Protein AF-A0A174RPB2-F1 (afdb_monomer)

pLDDT: mean 84.75, std 16.95, range [45.59, 98.12]

Organism: NCBI:txid40520

Foldseek 3Di:
DDFDWDDDPNDTDRPPVLPDDPVLVVVQVVVVVVCQVVLVVVQKHWDDWDDGSSKIWGWIARNPPRDIDIDIGD

Solvent-accessible surface area (backbone atoms only — not comparable to full-atom values): 4439 Å² total; per-residue (Å²): 134,85,86,62,68,45,74,56,95,87,39,81,38,80,50,67,75,60,70,62,50,70,67,53,54,54,49,52,51,52,48,52,53,51,49,42,58,54,30,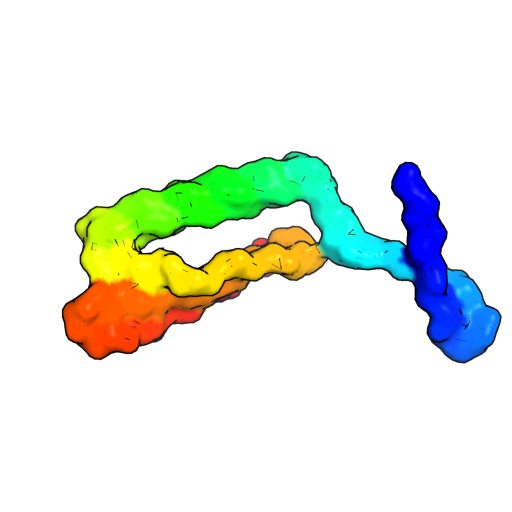49,79,72,52,27,40,65,76,48,80,50,73,56,79,79,25,40,37,36,33,36,33,35,71,83,82,61,49,73,49,78,52,77,43,115

Nearest PDB structures (foldseek):
  3qtt-assembly1_A  TM=4.942E-01  e=2.266E-01  Francisella tularensis subsp. tularensis
  6i0v-assembly1_A  TM=5.710E-01  e=1.019E+00  Drosophila melanogaster
  4p78-assembly1_D  TM=6.302E-01  e=1.394E+00  Yersinia pestis
  2r4e-assembly1_A  TM=8.528E-01  e=3.349E+00  Escherichia coli
  6xbc-assembly2_F  TM=5.567E-01  e=1.580E+00  Streptomyces sviceus ATCC 29083

Radius of gyration: 17.01 Å; Cα contacts (8 Å, |Δi|>4): 92; chains: 1; bounding box: 40×32×42 Å

Secondary structure (DSSP, 8-state):
-PPPEEEETTEEEE--TT---HHHHHHHHHHHHHHHHHHHHTTEEEEEEEE-SS-EEEEEEETTT--EEEEEE-

Structure (mmCIF, N/CA/C/O backbone):
data_AF-A0A174RPB2-F1
#
_entry.id   AF-A0A174RPB2-F1
#
loop_
_atom_site.group_PDB
_atom_site.id
_atom_site.type_symbol
_atom_site.label_atom_id
_atom_site.label_alt_id
_atom_site.label_comp_id
_atom_site.label_asym_id
_atom_site.label_entity_id
_atom_site.label_seq_id
_atom_site.pdbx_PDB_ins_code
_atom_site.Cartn_x
_atom_site.Cartn_y
_atom_site.Cartn_z
_atom_site.occupancy
_atom_site.B_iso_or_equiv
_atom_site.auth_seq_id
_atom_site.auth_comp_id
_atom_site.auth_asym_id
_atom_site.auth_atom_id
_atom_site.pdbx_PDB_model_num
ATOM 1 N N . MET A 1 1 ? 25.889 -6.137 -12.437 1.00 45.59 1 MET A N 1
ATOM 2 C CA . MET A 1 1 ? 24.665 -6.961 -12.383 1.00 45.59 1 MET A CA 1
ATOM 3 C C . MET A 1 1 ? 24.580 -7.716 -13.690 1.00 45.59 1 MET A C 1
ATOM 5 O O . MET A 1 1 ? 24.470 -7.066 -14.721 1.00 45.59 1 MET A O 1
ATOM 9 N N . GLU A 1 2 ? 24.727 -9.036 -13.652 1.00 49.50 2 GLU A N 1
ATOM 10 C CA . GLU A 1 2 ? 24.606 -9.892 -14.835 1.00 49.50 2 GLU A CA 1
ATOM 11 C C . GLU A 1 2 ? 23.140 -9.947 -15.286 1.00 49.50 2 GLU A C 1
ATOM 13 O O . GLU A 1 2 ? 22.235 -10.082 -14.462 1.00 49.50 2 GLU A O 1
ATOM 18 N N . GLU A 1 3 ? 22.895 -9.775 -16.585 1.00 54.16 3 GLU A N 1
ATOM 19 C CA . GLU A 1 3 ? 21.563 -9.942 -17.165 1.00 54.16 3 GLU A CA 1
ATOM 20 C C . GLU A 1 3 ? 21.208 -11.434 -17.191 1.00 54.16 3 GLU A C 1
ATOM 22 O O . GLU A 1 3 ? 21.924 -12.247 -17.776 1.00 54.16 3 GLU A O 1
ATOM 27 N N . LEU A 1 4 ? 20.099 -11.798 -16.546 1.00 54.25 4 LEU A N 1
ATOM 28 C CA . LEU A 1 4 ? 19.566 -13.157 -16.561 1.00 54.25 4 LEU A CA 1
ATOM 29 C C . LEU A 1 4 ? 18.681 -13.340 -17.800 1.00 54.25 4 LEU A C 1
ATOM 31 O O . LEU A 1 4 ? 17.845 -12.497 -18.116 1.00 54.25 4 LEU A O 1
ATOM 35 N N . TYR A 1 5 ? 18.855 -14.454 -18.503 1.00 57.19 5 TYR A N 1
ATOM 36 C CA . TYR A 1 5 ? 18.093 -14.785 -19.706 1.00 57.19 5 TYR A CA 1
ATOM 37 C C . TYR A 1 5 ? 17.223 -16.020 -19.455 1.00 57.19 5 TYR A C 1
ATOM 39 O O . TYR A 1 5 ? 17.713 -17.029 -18.942 1.00 57.19 5 TYR A O 1
ATOM 47 N N . ARG A 1 6 ? 15.946 -15.982 -19.860 1.00 59.44 6 ARG A N 1
ATOM 48 C CA . ARG A 1 6 ? 15.064 -17.163 -19.863 1.00 59.44 6 ARG A CA 1
ATOM 49 C C . ARG A 1 6 ? 15.061 -17.809 -21.246 1.00 59.44 6 ARG A C 1
ATOM 51 O O . ARG A 1 6 ? 15.135 -17.129 -22.266 1.00 59.44 6 ARG A O 1
ATOM 58 N N . LYS A 1 7 ? 14.955 -19.139 -21.305 1.00 62.34 7 LYS A N 1
ATOM 59 C CA . LYS A 1 7 ? 14.782 -19.874 -22.569 1.00 62.34 7 LYS A CA 1
ATOM 60 C C . LYS A 1 7 ? 13.318 -20.258 -22.755 1.00 62.34 7 LYS A C 1
ATOM 62 O O . LYS A 1 7 ? 12.754 -20.935 -21.902 1.00 62.34 7 LYS A O 1
ATOM 67 N N . TYR A 1 8 ? 12.735 -19.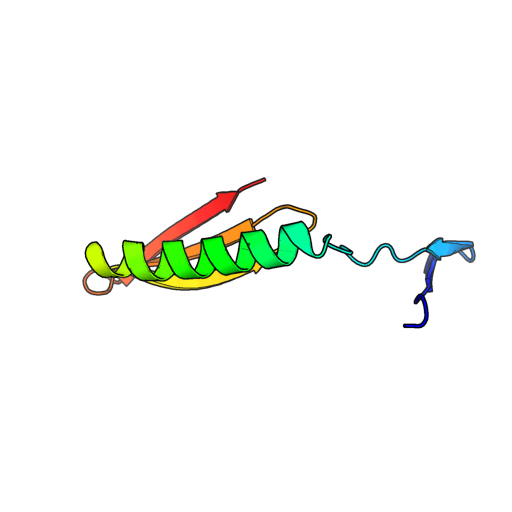883 -23.890 1.00 52.03 8 TYR A N 1
ATOM 68 C CA . TYR A 1 8 ? 11.408 -20.332 -24.320 1.00 52.03 8 TYR A CA 1
ATOM 69 C C . TYR A 1 8 ? 11.505 -20.866 -25.750 1.00 52.03 8 TYR A C 1
ATOM 71 O O . TYR A 1 8 ? 12.036 -20.192 -26.632 1.00 52.03 8 TYR A O 1
ATOM 79 N N . GLN A 1 9 ? 11.053 -22.105 -25.974 1.00 72.62 9 GLN A N 1
ATOM 80 C CA . GLN A 1 9 ? 11.161 -22.806 -27.267 1.00 72.62 9 GLN A CA 1
ATOM 81 C C . GLN A 1 9 ? 12.574 -22.768 -27.889 1.00 72.62 9 GLN A C 1
ATOM 83 O O . GLN A 1 9 ? 12.747 -22.565 -29.087 1.00 72.62 9 GLN A O 1
ATOM 88 N N . GLY A 1 10 ? 13.611 -22.915 -27.060 1.00 73.19 10 GLY A N 1
ATOM 89 C CA . GLY A 1 10 ? 15.005 -22.915 -27.517 1.00 73.19 10 GLY A CA 1
ATOM 90 C C . GLY A 1 10 ? 15.563 -21.544 -27.914 1.00 73.19 10 GLY A C 1
ATOM 91 O O . GLY A 1 10 ? 16.761 -21.442 -28.167 1.00 73.19 10 GLY A O 1
ATOM 92 N N . LYS A 1 11 ? 14.750 -20.481 -27.909 1.00 63.59 11 LYS A N 1
ATOM 93 C CA . LYS A 1 11 ? 15.212 -19.104 -28.099 1.00 63.59 11 LYS A CA 1
ATOM 94 C C . LYS A 1 11 ? 15.536 -18.474 -26.751 1.00 63.59 11 LYS A C 1
ATOM 96 O O . LYS A 1 11 ? 14.775 -18.597 -25.789 1.00 63.59 11 LYS A O 1
ATOM 101 N N . THR A 1 12 ? 16.677 -17.799 -26.693 1.00 61.47 12 THR A N 1
ATOM 102 C CA . THR A 1 12 ? 17.034 -16.939 -25.567 1.00 61.47 12 THR A CA 1
ATOM 103 C C . THR A 1 12 ? 16.140 -15.707 -25.624 1.00 61.47 12 THR A C 1
ATOM 105 O O . THR A 1 12 ? 16.225 -14.924 -26.568 1.00 61.47 12 THR A O 1
ATOM 108 N N . ILE A 1 13 ? 15.264 -15.552 -24.639 1.00 61.53 13 ILE A N 1
ATOM 109 C CA . ILE A 1 13 ? 14.462 -14.349 -24.454 1.00 61.53 13 ILE A CA 1
ATOM 110 C C . ILE A 1 13 ? 15.127 -13.557 -23.335 1.00 61.53 13 ILE A C 1
ATOM 112 O O . ILE A 1 13 ? 15.451 -14.111 -22.279 1.00 61.53 13 ILE A O 1
ATOM 116 N N . LYS A 1 14 ? 15.366 -12.266 -23.579 1.00 57.56 14 LYS A N 1
ATOM 117 C CA . LYS A 1 14 ? 15.775 -11.354 -22.514 1.00 57.56 14 LYS A CA 1
ATOM 118 C C . LYS A 1 14 ? 14.676 -11.381 -21.458 1.00 57.56 14 LYS A C 1
ATOM 120 O O . LYS A 1 14 ? 13.536 -11.033 -21.753 1.00 57.56 14 LYS A O 1
ATOM 125 N N . ASP A 1 15 ? 14.997 -11.874 -20.268 1.00 52.56 15 ASP A N 1
ATOM 126 C CA . ASP A 1 15 ? 14.064 -11.782 -19.158 1.00 52.56 15 ASP A CA 1
ATOM 127 C C . ASP A 1 15 ? 14.062 -10.320 -18.724 1.00 52.56 15 ASP A C 1
ATOM 129 O O . ASP A 1 15 ? 15.012 -9.841 -18.106 1.00 52.56 15 ASP A O 1
ATOM 133 N N . ASP A 1 16 ? 13.030 -9.584 -19.127 1.00 52.88 16 ASP A N 1
ATOM 134 C CA . ASP A 1 16 ? 12.914 -8.158 -18.813 1.00 52.88 16 ASP A CA 1
ATOM 135 C C . ASP A 1 16 ? 12.518 -7.918 -17.347 1.00 52.88 16 ASP A C 1
ATOM 137 O O . ASP A 1 16 ? 12.349 -6.777 -16.923 1.00 52.88 16 ASP A O 1
ATOM 141 N N . TYR A 1 17 ? 12.381 -8.998 -16.563 1.00 49.34 17 TYR A N 1
ATOM 142 C CA . TYR A 1 17 ? 12.339 -9.032 -15.100 1.00 49.34 17 TYR A CA 1
ATOM 143 C C . TYR A 1 17 ? 11.403 -8.031 -14.413 1.00 49.34 17 TYR A C 1
ATOM 145 O O . TYR A 1 17 ? 11.624 -7.733 -13.244 1.00 49.34 17 TYR A O 1
ATOM 153 N N . GLY A 1 18 ? 10.387 -7.481 -15.090 1.00 53.28 18 GLY A N 1
ATOM 154 C CA . GLY A 1 18 ? 9.632 -6.360 -14.518 1.00 53.28 18 GLY A CA 1
ATOM 155 C C . GLY A 1 18 ? 10.582 -5.288 -13.978 1.00 53.28 18 GLY A C 1
ATOM 156 O O . GLY A 1 18 ? 10.436 -4.852 -12.836 1.00 53.28 18 GLY A O 1
ATOM 157 N N . LYS A 1 19 ? 11.646 -4.979 -14.735 1.00 60.28 19 LYS A N 1
ATOM 158 C CA . LYS A 1 19 ? 12.716 -4.086 -14.299 1.00 60.28 19 LYS A CA 1
ATOM 159 C C . LYS A 1 19 ? 12.156 -2.671 -14.229 1.00 60.28 19 LYS A C 1
ATOM 161 O O . LYS A 1 19 ? 12.230 -1.894 -15.176 1.00 60.28 19 LYS A O 1
ATOM 166 N N . ASN A 1 20 ? 11.557 -2.369 -13.090 1.00 72.88 20 ASN A N 1
ATOM 167 C CA . ASN A 1 20 ? 11.049 -1.052 -12.793 1.00 72.88 20 ASN A CA 1
ATOM 168 C C . ASN A 1 20 ? 12.223 -0.076 -12.732 1.00 72.88 20 ASN A C 1
ATOM 170 O O . ASN A 1 20 ? 13.285 -0.390 -12.180 1.00 72.88 20 ASN A O 1
ATOM 174 N N . SER A 1 21 ? 12.036 1.105 -13.316 1.00 83.62 21 SER A N 1
ATOM 175 C CA . SER A 1 21 ? 13.014 2.179 -13.199 1.00 83.62 21 SER A CA 1
ATOM 176 C C . SER A 1 21 ? 13.240 2.532 -11.724 1.00 83.62 21 SER A C 1
ATOM 178 O O . SER A 1 21 ? 12.372 2.311 -10.869 1.00 83.62 21 SER A O 1
ATOM 180 N N . LYS A 1 22 ? 14.416 3.082 -11.397 1.00 87.38 22 LYS A N 1
ATOM 181 C CA . LYS A 1 2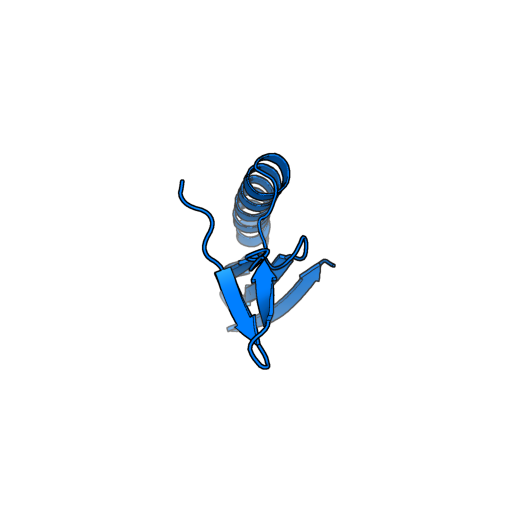2 ? 14.696 3.521 -10.022 1.00 87.38 22 LYS A CA 1
ATOM 182 C C . LYS A 1 22 ? 13.657 4.558 -9.584 1.00 87.38 22 LYS A C 1
ATOM 184 O O . LYS A 1 22 ? 13.185 4.520 -8.454 1.00 87.38 22 LYS A O 1
ATOM 189 N N . GLU A 1 23 ? 13.268 5.424 -10.509 1.00 91.06 23 GLU A N 1
ATOM 190 C CA . GLU A 1 23 ? 12.257 6.457 -10.346 1.00 91.06 23 GLU A CA 1
ATOM 191 C C . GLU A 1 23 ? 10.903 5.855 -9.961 1.00 91.06 23 GLU A C 1
ATOM 193 O O . GLU A 1 23 ? 10.265 6.339 -9.028 1.00 91.06 23 GLU A O 1
ATOM 198 N N . PHE A 1 24 ? 10.481 4.767 -10.616 1.00 91.06 24 PHE A N 1
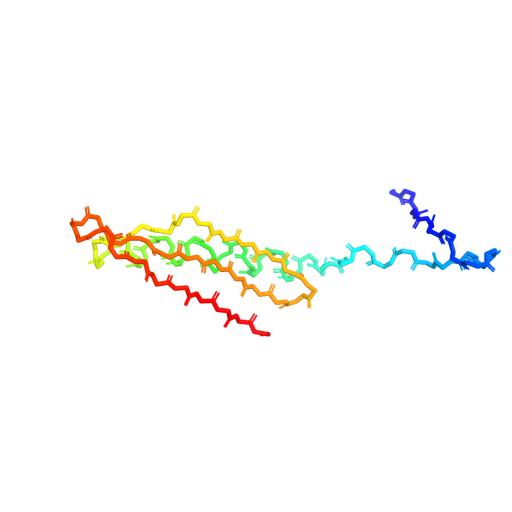ATOM 199 C CA . PHE A 1 24 ? 9.242 4.084 -10.253 1.00 91.06 24 PHE A CA 1
ATOM 200 C C . PHE A 1 24 ? 9.331 3.431 -8.874 1.00 91.06 24 PHE A C 1
ATOM 202 O O . PHE A 1 24 ? 8.395 3.525 -8.086 1.00 91.06 24 PHE A O 1
ATOM 209 N N . ILE A 1 25 ? 10.457 2.790 -8.553 1.00 91.25 25 ILE A N 1
ATOM 210 C CA . ILE A 1 25 ? 10.659 2.167 -7.239 1.00 91.25 25 ILE A CA 1
ATOM 211 C C . ILE A 1 25 ? 10.619 3.226 -6.129 1.00 91.25 25 ILE A C 1
ATOM 213 O O . ILE A 1 25 ? 9.970 3.020 -5.101 1.00 91.25 25 ILE A O 1
ATOM 217 N N . ASP A 1 26 ? 11.287 4.362 -6.324 1.00 95.25 26 ASP A N 1
ATOM 218 C CA . ASP A 1 26 ? 11.272 5.481 -5.379 1.00 95.25 26 ASP A CA 1
ATOM 219 C C . ASP A 1 26 ? 9.845 6.033 -5.216 1.00 95.25 26 ASP A C 1
ATOM 221 O O . ASP A 1 26 ? 9.360 6.173 -4.090 1.00 95.25 26 ASP A O 1
ATOM 225 N N . PHE A 1 27 ? 9.136 6.247 -6.329 1.00 95.31 27 PHE A N 1
ATOM 226 C CA . PHE A 1 27 ? 7.744 6.693 -6.339 1.00 95.31 27 PHE A CA 1
ATOM 227 C C . PHE A 1 27 ? 6.815 5.727 -5.591 1.00 95.31 27 PHE A C 1
ATOM 229 O O . PHE A 1 27 ? 6.074 6.145 -4.699 1.00 95.31 27 PHE A O 1
ATOM 236 N N . ALA A 1 28 ? 6.885 4.428 -5.885 1.00 95.56 28 ALA A N 1
ATOM 237 C CA . ALA A 1 28 ? 6.068 3.408 -5.235 1.00 95.56 28 ALA A CA 1
ATOM 238 C C . ALA A 1 28 ? 6.348 3.330 -3.724 1.00 95.56 28 ALA A C 1
ATOM 240 O O . ALA A 1 28 ? 5.429 3.173 -2.914 1.00 95.56 28 ALA A O 1
ATOM 241 N N . ASN A 1 29 ? 7.608 3.502 -3.313 1.00 96.38 29 ASN A N 1
ATOM 242 C CA . ASN A 1 29 ? 7.982 3.556 -1.901 1.00 96.38 29 ASN A CA 1
ATOM 243 C C . ASN A 1 29 ? 7.389 4.776 -1.187 1.00 96.38 29 ASN A C 1
ATOM 245 O O . ASN A 1 29 ? 6.883 4.646 -0.065 1.00 96.38 29 ASN A O 1
ATOM 249 N N . ASP A 1 30 ? 7.423 5.949 -1.812 1.00 97.81 30 ASP A N 1
ATOM 250 C CA . ASP A 1 30 ? 6.840 7.162 -1.239 1.00 97.81 30 ASP A CA 1
ATOM 251 C C . ASP A 1 30 ? 5.310 7.117 -1.223 1.00 97.81 30 ASP A C 1
ATOM 253 O O . ASP A 1 30 ? 4.682 7.528 -0.235 1.00 97.81 30 ASP A O 1
ATOM 257 N N . MET A 1 31 ? 4.701 6.502 -2.236 1.00 96.50 31 MET A N 1
ATOM 258 C CA . MET A 1 31 ? 3.272 6.215 -2.255 1.00 96.50 31 MET A CA 1
ATOM 259 C C . MET A 1 31 ? 2.882 5.281 -1.105 1.00 96.50 31 MET A C 1
ATOM 261 O O . MET A 1 31 ? 1.984 5.610 -0.327 1.00 96.50 31 MET A O 1
ATOM 265 N N . LYS A 1 32 ? 3.602 4.169 -0.908 1.00 97.69 32 LYS A N 1
ATOM 266 C CA . LYS A 1 32 ? 3.378 3.233 0.205 1.00 97.69 32 LYS A CA 1
ATOM 267 C C . LYS A 1 32 ? 3.451 3.926 1.568 1.00 97.69 32 LYS A C 1
ATOM 269 O O . LYS A 1 32 ? 2.587 3.694 2.420 1.00 97.69 32 LYS A O 1
ATOM 274 N N . LYS A 1 33 ? 4.455 4.785 1.793 1.00 98.00 33 LYS A N 1
ATOM 275 C CA . LYS A 1 33 ? 4.584 5.572 3.039 1.00 98.00 33 LYS A CA 1
ATOM 276 C C . LYS A 1 33 ? 3.375 6.486 3.239 1.00 98.00 33 LYS A C 1
ATOM 278 O O . LYS A 1 33 ? 2.772 6.478 4.314 1.00 98.00 33 LYS A O 1
ATOM 283 N N . SER A 1 34 ? 2.996 7.224 2.199 1.00 97.19 34 SER A N 1
ATOM 284 C CA . SER A 1 34 ? 1.877 8.171 2.231 1.00 97.19 34 SER A CA 1
ATOM 285 C C . SER A 1 34 ? 0.543 7.469 2.485 1.00 97.19 34 SER A C 1
ATOM 287 O O . SER A 1 34 ? -0.228 7.891 3.348 1.00 97.19 34 SER A O 1
ATOM 289 N N . MET A 1 35 ? 0.297 6.345 1.808 1.00 97.06 35 MET A N 1
ATOM 290 C CA . MET A 1 35 ? -0.886 5.508 2.008 1.00 97.06 35 MET A CA 1
ATOM 291 C C . MET A 1 35 ? -0.958 4.968 3.433 1.00 97.06 35 MET A C 1
ATOM 293 O O . MET A 1 35 ? -2.017 5.030 4.049 1.00 97.06 35 MET A O 1
ATOM 297 N N . LYS A 1 36 ? 0.158 4.489 3.997 1.00 97.38 36 LYS A N 1
ATOM 298 C CA . LYS A 1 36 ? 0.201 4.000 5.382 1.00 97.38 36 LYS A CA 1
ATOM 299 C C . LYS A 1 36 ? -0.149 5.099 6.392 1.00 97.38 36 LYS A C 1
ATOM 301 O O . LYS A 1 36 ? -0.946 4.850 7.294 1.00 97.38 36 LYS A O 1
ATOM 306 N N . ILE A 1 37 ? 0.426 6.296 6.242 1.00 97.44 37 ILE A N 1
ATOM 307 C CA . ILE A 1 37 ? 0.170 7.439 7.136 1.00 97.44 37 ILE A CA 1
ATOM 308 C C . ILE A 1 37 ? -1.285 7.898 7.027 1.00 97.44 37 ILE A C 1
ATOM 310 O O . ILE A 1 37 ? -1.943 8.103 8.045 1.00 97.44 37 ILE A O 1
ATOM 314 N N . ASN A 1 38 ? -1.805 8.045 5.808 1.00 96.25 38 ASN A N 1
ATOM 315 C CA . ASN A 1 38 ? -3.174 8.510 5.609 1.00 96.25 38 ASN A CA 1
ATOM 316 C C . ASN A 1 38 ? -4.201 7.464 6.044 1.00 96.25 38 ASN A C 1
ATOM 318 O O . ASN A 1 38 ? -5.166 7.831 6.701 1.00 96.25 38 ASN A O 1
ATOM 322 N N . ALA A 1 39 ? -3.972 6.174 5.783 1.00 96.19 39 ALA A N 1
ATOM 323 C CA . ALA A 1 39 ? -4.842 5.101 6.262 1.00 96.19 39 ALA A CA 1
ATOM 324 C C . ALA A 1 39 ? -5.007 5.131 7.788 1.00 96.19 39 ALA A C 1
ATOM 326 O O . ALA A 1 39 ? -6.129 5.026 8.281 1.00 96.19 39 ALA A O 1
ATOM 327 N N . ALA A 1 40 ? -3.917 5.365 8.528 1.00 95.38 40 ALA A N 1
ATOM 328 C CA . ALA A 1 40 ? -3.962 5.446 9.985 1.00 95.38 40 ALA A CA 1
ATOM 329 C C . ALA A 1 40 ? -4.883 6.572 10.495 1.00 95.38 40 ALA A C 1
ATOM 331 O O . ALA A 1 40 ? -5.553 6.383 11.508 1.00 95.38 40 ALA A O 1
ATOM 332 N N . LYS A 1 41 ? -4.986 7.702 9.775 1.00 96.19 41 LYS A N 1
ATOM 333 C CA . LYS A 1 41 ? -5.903 8.812 10.119 1.00 96.19 41 LYS A CA 1
ATOM 334 C C . LYS A 1 41 ? -7.380 8.409 10.052 1.00 96.19 41 LYS A C 1
ATOM 336 O O . LYS A 1 41 ? -8.200 9.029 10.715 1.00 96.19 41 LYS A O 1
ATOM 341 N N . TYR A 1 42 ? -7.704 7.378 9.275 1.00 94.75 42 TYR A N 1
ATOM 342 C CA . TYR A 1 42 ? -9.061 6.855 9.097 1.00 94.75 42 TYR A CA 1
ATOM 343 C C . TYR A 1 42 ? -9.295 5.536 9.849 1.00 94.75 42 TYR A C 1
ATOM 345 O O . TYR A 1 42 ? -10.249 4.826 9.551 1.00 94.75 42 TYR A O 1
ATOM 353 N N . GLY A 1 43 ? -8.411 5.152 10.779 1.00 96.31 43 GLY A N 1
ATOM 354 C CA . GLY A 1 43 ? -8.533 3.873 11.491 1.00 96.31 43 GLY A CA 1
ATOM 355 C C . GLY A 1 43 ? -8.294 2.641 10.604 1.00 96.31 43 GLY A C 1
ATOM 356 O O . GLY A 1 43 ? -8.630 1.520 10.987 1.00 96.31 43 GLY A O 1
ATOM 357 N N . LEU A 1 44 ? -7.688 2.825 9.430 1.00 97.38 44 LEU A N 1
ATOM 358 C CA . LEU A 1 44 ? -7.343 1.757 8.498 1.00 97.38 44 LEU A CA 1
ATOM 359 C C . LEU A 1 44 ? -5.863 1.384 8.630 1.00 97.38 44 LEU A C 1
ATOM 361 O O . LEU A 1 44 ? -5.008 2.198 8.983 1.00 97.38 44 LEU A O 1
ATOM 365 N N . ARG A 1 45 ? -5.530 0.145 8.273 1.00 97.50 45 ARG A N 1
ATOM 366 C CA . ARG A 1 45 ? -4.149 -0.338 8.193 1.00 97.50 45 ARG A CA 1
ATOM 367 C C . ARG A 1 45 ? -3.861 -0.899 6.810 1.00 97.50 45 ARG A C 1
ATOM 369 O O . ARG A 1 45 ? -4.543 -1.818 6.368 1.00 97.50 45 ARG A O 1
ATOM 376 N N . LEU A 1 46 ? -2.821 -0.381 6.160 1.00 97.88 46 LEU A N 1
ATOM 377 C CA . LEU A 1 46 ? -2.260 -0.980 4.948 1.00 97.88 46 LEU A CA 1
ATOM 378 C C . LEU A 1 46 ? -1.625 -2.328 5.309 1.00 97.88 46 LEU A C 1
ATOM 380 O O . LEU A 1 46 ? -0.728 -2.364 6.154 1.00 97.88 46 LEU A O 1
ATOM 384 N N . ILE A 1 47 ? -2.108 -3.418 4.711 1.00 97.44 47 ILE A N 1
ATOM 385 C CA . ILE A 1 47 ? -1.626 -4.777 5.004 1.00 97.44 47 ILE A CA 1
ATOM 386 C C . ILE A 1 47 ? -0.577 -5.205 3.985 1.00 97.44 47 ILE A C 1
ATOM 388 O O . ILE A 1 47 ? 0.536 -5.559 4.365 1.00 97.44 47 ILE A O 1
ATOM 392 N N . THR A 1 48 ? -0.922 -5.095 2.705 1.00 96.25 48 THR A N 1
ATOM 393 C CA . THR A 1 48 ? -0.052 -5.456 1.586 1.00 96.25 48 THR A CA 1
ATOM 394 C C . THR A 1 48 ? 0.035 -4.287 0.619 1.00 96.25 48 THR A C 1
ATOM 396 O O . THR A 1 48 ? -0.944 -3.569 0.416 1.00 96.25 48 THR A O 1
ATOM 399 N N . PHE A 1 49 ? 1.224 -4.100 0.055 1.00 97.1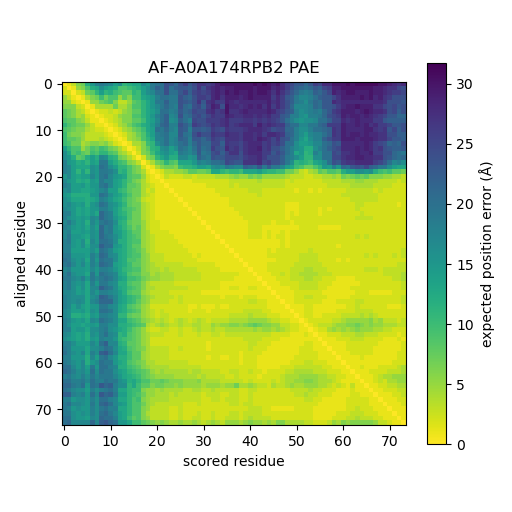2 49 PHE A N 1
ATOM 400 C CA . PHE A 1 49 ? 1.507 -3.180 -1.038 1.00 97.12 49 PHE A CA 1
ATOM 401 C C . PHE A 1 49 ? 2.540 -3.862 -1.930 1.00 97.12 49 PHE A C 1
ATOM 403 O O . PHE A 1 49 ? 3.655 -4.129 -1.467 1.00 97.12 49 PHE A O 1
ATOM 410 N N . GLU A 1 50 ? 2.156 -4.145 -3.165 1.00 92.75 50 GLU A N 1
ATOM 411 C CA . GLU A 1 50 ? 2.950 -4.846 -4.169 1.00 92.75 50 GLU A CA 1
ATOM 412 C C . GLU A 1 50 ? 3.058 -3.996 -5.435 1.00 92.75 50 GLU A C 1
ATOM 414 O O . GLU A 1 50 ? 2.178 -3.194 -5.748 1.00 92.75 50 GLU A O 1
ATOM 419 N N . THR A 1 51 ? 4.169 -4.165 -6.145 1.00 90.50 51 THR A N 1
ATOM 420 C CA . THR A 1 51 ? 4.477 -3.460 -7.392 1.00 90.50 51 THR A CA 1
ATOM 421 C C . THR A 1 51 ? 4.614 -4.472 -8.522 1.00 90.50 51 THR A C 1
ATOM 423 O O . THR A 1 51 ? 5.383 -5.427 -8.385 1.00 90.50 51 THR A O 1
ATOM 426 N N . GLY A 1 52 ? 3.897 -4.249 -9.621 1.00 83.50 52 GLY A N 1
ATOM 427 C CA . GLY A 1 52 ? 3.988 -5.003 -10.870 1.00 83.50 52 GLY A CA 1
ATOM 428 C C . GLY A 1 52 ? 4.897 -4.318 -11.894 1.00 83.50 52 GLY A C 1
ATOM 429 O O . GLY A 1 52 ? 5.879 -3.667 -11.527 1.00 83.50 52 GLY A O 1
ATOM 430 N N . HIS A 1 53 ? 4.568 -4.473 -13.180 1.00 84.38 53 HIS A N 1
ATOM 431 C CA . HIS A 1 53 ? 5.253 -3.808 -14.290 1.00 84.38 53 HIS A CA 1
ATOM 432 C C . HIS A 1 53 ? 4.685 -2.391 -14.446 1.00 84.38 53 HIS A C 1
ATOM 434 O O . HIS A 1 53 ? 3.821 -2.157 -15.278 1.00 84.38 53 HIS A O 1
ATOM 440 N N . TYR A 1 54 ? 5.148 -1.464 -13.609 1.00 83.88 54 TYR A N 1
ATOM 441 C CA . TYR A 1 54 ? 4.583 -0.116 -13.436 1.00 83.88 54 TYR A CA 1
ATOM 442 C C . TYR A 1 54 ? 3.180 -0.032 -12.802 1.00 83.88 54 TYR A C 1
ATOM 444 O O . TYR A 1 54 ? 2.754 1.063 -12.450 1.00 83.88 54 TYR A O 1
ATOM 452 N N . ASP A 1 55 ? 2.532 -1.161 -12.512 1.00 89.38 55 ASP A N 1
ATOM 453 C CA . ASP A 1 55 ? 1.311 -1.194 -11.699 1.00 89.38 55 ASP A CA 1
ATOM 454 C C . ASP A 1 55 ? 1.616 -1.247 -10.189 1.00 89.38 55 ASP A C 1
ATOM 456 O O . ASP A 1 55 ? 2.671 -1.725 -9.748 1.00 89.38 55 ASP A O 1
ATOM 460 N N . MET A 1 56 ? 0.652 -0.847 -9.359 1.00 93.94 56 MET A N 1
ATOM 461 C CA . MET A 1 56 ? 0.684 -1.0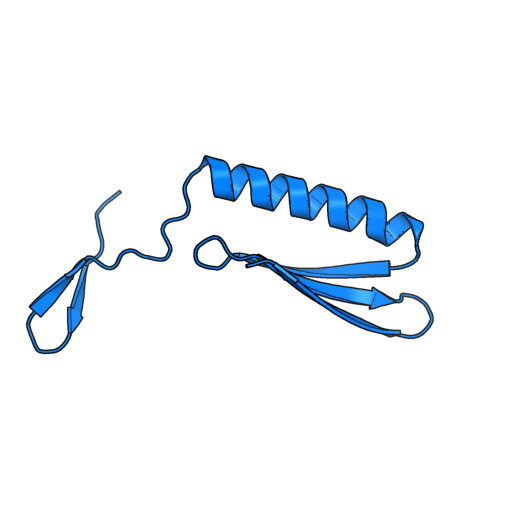18 -7.902 1.00 93.94 56 MET A CA 1
ATOM 462 C C . MET A 1 56 ? -0.637 -1.575 -7.385 1.00 93.94 56 MET A C 1
ATOM 464 O O . MET A 1 56 ? -1.719 -1.163 -7.801 1.00 93.94 56 MET A O 1
ATOM 468 N N . CYS A 1 57 ? -0.576 -2.475 -6.412 1.00 95.94 57 CYS A N 1
ATOM 469 C CA . CYS A 1 57 ? -1.775 -3.045 -5.811 1.00 95.94 57 CYS A CA 1
ATOM 470 C C . CYS A 1 57 ? -1.597 -3.329 -4.325 1.00 95.94 57 CYS A C 1
ATOM 472 O O . CYS A 1 57 ? -0.496 -3.301 -3.768 1.00 95.94 57 CYS A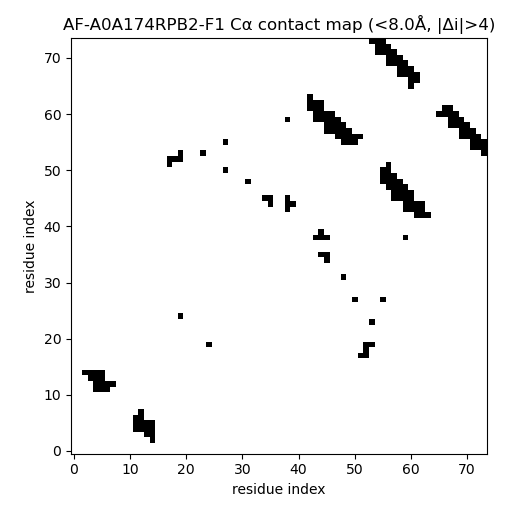 O 1
ATOM 474 N N . GLY A 1 58 ? -2.712 -3.585 -3.655 1.00 97.25 58 GLY A N 1
ATOM 475 C CA . GLY A 1 58 ? -2.699 -3.930 -2.248 1.00 97.25 58 GLY A CA 1
ATOM 476 C C . GLY A 1 58 ? -4.073 -3.833 -1.623 1.00 97.25 58 GLY A C 1
ATOM 477 O O . GLY A 1 58 ? -5.096 -3.719 -2.299 1.00 97.25 58 GLY A O 1
ATOM 478 N N . TYR A 1 59 ? -4.097 -3.877 -0.297 1.00 97.75 59 TYR A N 1
ATOM 479 C CA . TYR A 1 59 ? -5.343 -3.724 0.433 1.00 97.75 59 TYR A CA 1
ATOM 480 C C . TYR A 1 59 ? -5.148 -3.141 1.825 1.00 97.75 59 TYR A C 1
ATOM 482 O O . TYR A 1 59 ? -4.132 -3.337 2.506 1.00 97.75 59 TYR A O 1
ATOM 490 N N . PHE A 1 60 ? -6.187 -2.441 2.254 1.00 98.12 60 PHE A N 1
ATOM 491 C CA . PHE A 1 60 ? -6.353 -1.935 3.601 1.00 98.12 60 PHE A CA 1
ATOM 492 C C . PHE A 1 60 ? -7.300 -2.835 4.380 1.00 98.12 60 PHE A C 1
ATOM 494 O O . PHE A 1 60 ? -8.221 -3.433 3.821 1.00 98.12 60 PHE A O 1
ATOM 501 N N . LYS A 1 61 ? -7.098 -2.889 5.692 1.00 98.12 61 LYS A N 1
ATOM 502 C CA . LYS A 1 61 ? -8.025 -3.504 6.634 1.00 98.12 61 LYS A CA 1
ATOM 503 C C . LYS A 1 61 ? -8.465 -2.471 7.657 1.00 98.12 61 LYS A C 1
ATOM 505 O O . LYS A 1 61 ? -7.622 -1.799 8.250 1.00 98.12 61 LYS A O 1
ATOM 510 N N . ASP A 1 62 ? -9.767 -2.381 7.867 1.00 97.62 62 ASP A N 1
ATOM 511 C CA . ASP A 1 62 ? -10.364 -1.596 8.938 1.00 97.62 62 ASP A CA 1
ATOM 512 C C . ASP A 1 62 ? -10.024 -2.224 10.298 1.00 97.62 62 ASP A C 1
ATOM 514 O O . ASP A 1 62 ? -10.142 -3.443 10.491 1.00 97.62 62 ASP A O 1
ATOM 518 N N . ASN A 1 63 ? -9.536 -1.408 11.233 1.00 94.62 63 ASN A N 1
ATOM 519 C CA . ASN A 1 63 ? -9.097 -1.901 12.532 1.00 94.62 63 ASN A CA 1
ATOM 520 C C . ASN A 1 63 ? -10.262 -2.347 13.425 1.00 94.62 63 ASN A C 1
ATOM 522 O O . ASN A 1 63 ? -10.064 -3.265 14.223 1.00 94.62 63 ASN A O 1
ATOM 526 N N . GLU A 1 64 ? -11.451 -1.772 13.275 1.00 95.69 64 GLU A N 1
ATOM 527 C CA . GLU A 1 64 ? -12.643 -2.080 14.067 1.00 95.69 64 GLU A CA 1
ATOM 528 C C . GLU A 1 64 ? -13.456 -3.190 13.404 1.00 95.69 64 GLU A C 1
ATOM 530 O O . GLU A 1 64 ? -13.587 -4.290 13.943 1.00 95.69 64 GLU A O 1
ATOM 535 N N . THR A 1 65 ? -13.939 -2.938 12.187 1.00 96.69 65 THR A N 1
ATOM 536 C CA . THR A 1 65 ? -14.898 -3.808 11.491 1.00 96.69 65 THR A CA 1
ATOM 537 C C . THR A 1 65 ? -14.239 -4.992 10.794 1.00 96.69 65 THR A C 1
ATOM 539 O O . THR A 1 65 ? -14.924 -5.912 10.351 1.00 96.69 65 THR A O 1
ATOM 542 N N . LYS A 1 66 ? -12.904 -4.976 10.664 1.00 93.56 66 LYS A N 1
ATOM 543 C CA . LYS A 1 66 ? -12.101 -5.974 9.935 1.00 93.56 66 LYS A CA 1
ATOM 544 C C . LYS A 1 66 ? -12.431 -6.085 8.444 1.00 93.56 66 LYS A C 1
ATOM 546 O O . LYS A 1 66 ? -11.868 -6.966 7.788 1.00 93.56 66 LYS A O 1
ATOM 551 N N . LYS A 1 67 ? -13.276 -5.196 7.911 1.00 96.88 67 LYS A N 1
ATOM 552 C CA . LYS A 1 67 ? -13.561 -5.085 6.480 1.00 96.88 67 LYS A CA 1
ATOM 553 C C . LYS A 1 67 ? -12.281 -4.780 5.711 1.00 96.88 67 LYS A C 1
ATOM 555 O O . LYS A 1 67 ? -11.350 -4.164 6.234 1.00 96.88 67 LYS A O 1
ATOM 560 N N . VAL A 1 68 ? -12.247 -5.239 4.469 1.00 97.06 68 VAL A N 1
ATOM 561 C CA . VAL A 1 68 ? -11.094 -5.110 3.581 1.00 97.06 68 VAL A CA 1
ATOM 562 C C . VAL A 1 68 ? -11.480 -4.249 2.387 1.00 97.06 68 VAL A C 1
ATOM 564 O O . VAL A 1 68 ? -12.567 -4.405 1.837 1.00 97.06 68 VAL A O 1
ATOM 567 N N . CYS A 1 69 ? -10.580 -3.352 1.994 1.00 95.38 69 CYS A N 1
ATOM 568 C CA . CYS A 1 69 ? -10.684 -2.554 0.778 1.00 95.38 69 CYS A CA 1
ATOM 569 C C . CYS 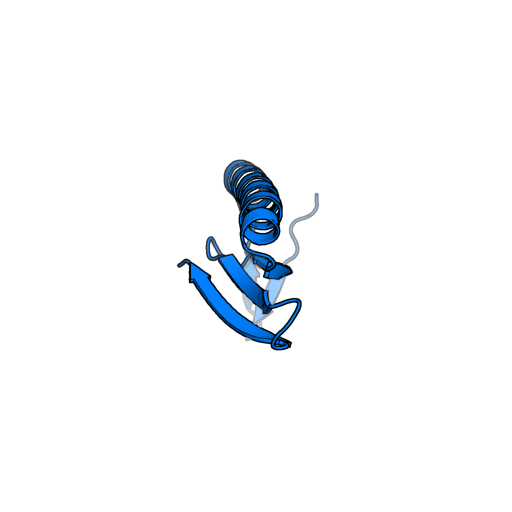A 1 69 ? -9.447 -2.820 -0.080 1.00 95.38 69 CYS A C 1
ATOM 571 O O . CYS A 1 69 ? -8.325 -2.637 0.394 1.00 95.38 69 CYS A O 1
ATOM 573 N N . ILE A 1 70 ? -9.657 -3.275 -1.312 1.00 97.06 70 ILE A N 1
ATOM 574 C CA . ILE A 1 70 ? -8.602 -3.615 -2.270 1.00 97.06 70 ILE A CA 1
ATOM 575 C C . ILE A 1 70 ? -8.425 -2.434 -3.223 1.00 97.06 70 ILE A C 1
ATOM 577 O O . ILE A 1 70 ? -9.410 -1.820 -3.630 1.00 97.06 70 ILE A O 1
ATOM 581 N N . PHE A 1 71 ? -7.183 -2.132 -3.589 1.00 95.62 71 PHE A N 1
ATOM 582 C CA . PHE A 1 71 ? -6.871 -1.155 -4.623 1.00 95.62 71 PHE A CA 1
ATOM 583 C C . PHE A 1 71 ? -5.970 -1.770 -5.693 1.00 95.62 71 PHE A C 1
ATOM 585 O O . PHE A 1 71 ? -5.130 -2.631 -5.416 1.00 95.62 71 PHE A O 1
ATOM 592 N N . PHE A 1 72 ? -6.147 -1.280 -6.912 1.00 95.62 72 PHE A N 1
ATOM 593 C CA . PHE A 1 72 ? -5.305 -1.563 -8.060 1.00 95.62 72 PHE A CA 1
ATOM 594 C C . PHE A 1 72 ? -5.106 -0.254 -8.820 1.00 95.62 72 PHE A C 1
ATOM 596 O O . PHE A 1 72 ? -6.073 0.470 -9.066 1.00 95.62 72 PHE A O 1
ATOM 603 N N . ILE A 1 73 ? -3.855 0.061 -9.120 1.00 93.00 73 ILE A N 1
ATOM 604 C CA . ILE A 1 73 ? -3.431 1.252 -9.843 1.00 93.00 73 ILE A CA 1
ATOM 605 C C . ILE A 1 73 ? -2.635 0.737 -11.043 1.00 93.00 73 ILE A C 1
ATOM 607 O O . ILE A 1 73 ? -1.545 0.206 -10.813 1.00 93.00 73 ILE A O 1
ATOM 611 N N . PRO A 1 74 ? -3.198 0.814 -12.260 1.00 87.06 74 PRO A N 1
ATOM 612 C CA . PRO A 1 74 ? -2.467 0.492 -13.477 1.00 87.06 74 PRO A CA 1
ATOM 613 C C . PRO A 1 74 ? -1.406 1.550 -13.809 1.00 87.06 74 PRO A C 1
ATOM 615 O O . PRO A 1 74 ? -1.497 2.673 -13.253 1.00 87.06 74 PRO A O 1
#

Sequence (74 aa):
MEELYRKYQGKTIKDDYGKNSKEFIDFANDMKKSMKINAAKYGLRLITFETGHYDMCGYFKDNETKKVCIFFIP

Mean pred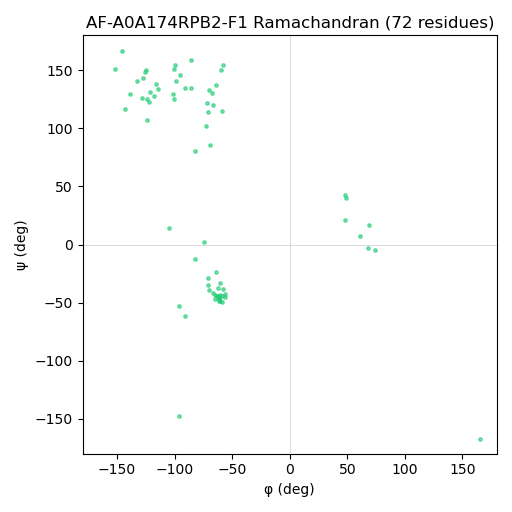icted aligned error: 8.84 Å